Protein AF-A0A972NS14-F1 (afdb_monomer_lite)

Radius of gyration: 23.93 Å; chains: 1; bounding box: 50×35×68 Å

Organism: NCBI:txid2675747

Sequence (167 aa):
MLRTVYGKVTVKSPRLWSCACQGAARTPQHVVHPLSKDLSWRVTPELEYLQAKWAAHLPYRQAAAMLKEVLPLDKGISSSGIRNRILDIGKQLDADIERDIAKLPQAVTDVQVRESSHVAAVSVDSAWLRNCDSGRGPGRHVNIVAGRATFTDGPPKLYAYVHREVT

Foldseek 3Di:
DAQELQEDDDDDWDFDWDDPPPDPDDDPIDTDGPCCVVPVPSYDPVVLVQLLVLVVPDQLQVSVVVSVVVGVCVVVDDSVRSVVSNVVVVVVVVVVVVVVVVPDPPDPPPPPPDDDPFFPDKDKDKDKDDDPDPPPDPFFIKIKMKMWTDTNDDDIDIDIDIDGGRD

Secondary structure (DSSP, 8-state):
-EEETTEEE------EEPPTTS-SS-PPP-EE-HHHHHSTTSB-HHHHHHHHHHHHHS-HHHHHHHHHHHSS-TTT--HHHHHHHHHHHHHHHHHHHHHHHTTSPPP-TT------TTEEEEEEEEEEEE---TTS-S-EEEEEEEEEEEESSS--EEEEEEEEEE-

Structure (mmCIF, N/CA/C/O backbone):
data_AF-A0A972NS14-F1
#
_entry.id   AF-A0A972NS14-F1
#
loop_
_atom_site.group_PDB
_atom_site.id
_atom_site.type_symbol
_atom_site.label_atom_id
_atom_site.label_alt_id
_atom_site.label_comp_id
_atom_site.label_asym_id
_atom_site.label_entity_id
_atom_site.label_seq_id
_atom_site.pdbx_PDB_ins_code
_atom_site.Cartn_x
_atom_site.Cartn_y
_atom_site.Cartn_z
_atom_site.occupancy
_atom_site.B_iso_or_equiv
_atom_site.auth_seq_id
_atom_site.auth_comp_id
_atom_site.auth_asym_id
_atom_site.auth_atom_id
_atom_site.pdbx_PDB_model_num
ATOM 1 N N . MET A 1 1 ? -10.065 -1.508 22.255 1.00 84.31 1 MET A N 1
ATOM 2 C CA . MET A 1 1 ? -10.863 -2.081 21.153 1.00 84.31 1 MET A CA 1
ATOM 3 C C . MET A 1 1 ? -9.967 -2.239 19.940 1.00 84.31 1 MET A C 1
ATOM 5 O O . MET A 1 1 ? -9.369 -1.258 19.509 1.00 84.31 1 MET A O 1
ATOM 9 N N . LEU A 1 2 ? -9.842 -3.471 19.468 1.00 89.50 2 LEU A N 1
ATOM 10 C CA . LEU A 1 2 ? -9.074 -3.914 18.313 1.00 89.50 2 LEU A CA 1
ATOM 11 C C . LEU A 1 2 ? -10.049 -4.191 17.161 1.00 89.50 2 LEU A C 1
ATOM 13 O O . LEU A 1 2 ? -11.159 -4.658 17.403 1.00 89.50 2 LEU A O 1
ATOM 17 N N . ARG A 1 3 ? -9.667 -3.884 15.924 1.00 91.25 3 ARG A N 1
ATOM 18 C CA . ARG A 1 3 ? -10.440 -4.222 14.722 1.00 91.25 3 ARG A CA 1
ATOM 19 C C . ARG A 1 3 ? -9.765 -5.392 14.014 1.00 91.25 3 ARG A C 1
ATOM 21 O O . ARG A 1 3 ? -8.591 -5.296 13.667 1.00 91.25 3 ARG A O 1
ATOM 28 N N . THR A 1 4 ? -10.506 -6.465 13.806 1.00 92.38 4 THR A N 1
ATOM 29 C CA . THR A 1 4 ? -10.054 -7.688 13.141 1.00 92.38 4 THR A CA 1
ATOM 30 C C . THR A 1 4 ? -10.937 -7.951 11.922 1.00 92.38 4 THR A C 1
ATOM 32 O O . THR A 1 4 ? -11.938 -7.259 11.714 1.00 92.38 4 THR A O 1
ATOM 35 N N . VAL A 1 5 ? -10.609 -8.974 11.134 1.00 94.25 5 VAL A N 1
ATOM 36 C CA . VAL A 1 5 ? -11.480 -9.460 10.046 1.00 94.25 5 VAL A CA 1
ATOM 37 C C . VAL A 1 5 ? -12.833 -9.985 10.546 1.00 94.25 5 VAL A C 1
ATOM 39 O O . VAL A 1 5 ? -13.786 -10.038 9.782 1.00 94.25 5 VAL A O 1
ATOM 42 N N . TYR A 1 6 ? -12.942 -10.291 11.841 1.00 91.62 6 TYR A N 1
ATOM 43 C CA . TYR A 1 6 ? -14.167 -10.744 12.505 1.00 91.62 6 TYR A CA 1
ATOM 44 C C . TYR A 1 6 ? -14.912 -9.613 13.235 1.00 91.62 6 TYR A C 1
ATOM 46 O O . TYR A 1 6 ? -15.809 -9.870 14.033 1.00 91.62 6 TYR A O 1
ATOM 54 N N . GLY A 1 7 ? -14.532 -8.353 13.002 1.00 90.56 7 GLY A N 1
ATOM 55 C CA . GLY A 1 7 ? -15.168 -7.193 13.619 1.00 90.56 7 GLY A CA 1
ATOM 56 C C . GLY A 1 7 ? -14.375 -6.599 14.782 1.00 90.56 7 GLY A C 1
ATOM 57 O O . GLY A 1 7 ? -13.148 -6.669 14.858 1.00 90.56 7 GLY A O 1
ATOM 58 N N . LYS A 1 8 ? -15.074 -5.892 15.674 1.00 90.81 8 LYS A N 1
ATOM 59 C CA . LYS A 1 8 ? -14.452 -5.190 16.806 1.00 90.81 8 LYS A CA 1
ATOM 60 C C . LYS A 1 8 ? -14.339 -6.127 18.006 1.00 90.81 8 LYS A C 1
ATOM 62 O O . LYS A 1 8 ? -15.351 -6.558 18.543 1.00 90.81 8 LYS A O 1
ATOM 67 N N . VAL A 1 9 ? -13.117 -6.349 18.480 1.00 90.19 9 VAL A N 1
ATOM 68 C CA . VAL A 1 9 ? -12.820 -7.169 19.660 1.00 90.19 9 VAL A CA 1
ATOM 69 C C . VAL A 1 9 ? -12.301 -6.287 20.794 1.00 90.19 9 VAL A C 1
ATOM 71 O O . VAL A 1 9 ? -11.419 -5.439 20.616 1.00 90.19 9 VAL A O 1
ATOM 74 N N . THR A 1 10 ? -12.832 -6.472 21.998 1.00 90.38 10 THR A N 1
ATOM 75 C CA . THR A 1 10 ? -12.310 -5.805 23.195 1.00 90.38 10 THR A CA 1
ATOM 76 C C . THR A 1 10 ? -11.213 -6.659 23.808 1.00 90.38 10 THR A C 1
ATOM 78 O O . THR A 1 10 ? -11.482 -7.664 24.450 1.00 90.38 10 THR A O 1
ATOM 81 N N . VAL A 1 11 ? -9.966 -6.233 23.621 1.00 88.56 11 VAL A N 1
ATOM 82 C CA . VAL A 1 11 ? -8.795 -6.866 24.238 1.00 88.56 11 VAL A CA 1
ATOM 83 C C . VAL A 1 11 ? -8.372 -6.050 25.456 1.00 88.56 11 VAL A C 1
ATOM 85 O O . VAL A 1 11 ? -8.252 -4.821 25.369 1.00 88.56 11 VAL A O 1
ATOM 88 N N . LYS A 1 12 ? -8.147 -6.723 26.589 1.00 87.81 12 LYS A N 1
ATOM 89 C CA . LYS A 1 12 ? -7.554 -6.101 27.777 1.00 87.81 12 LYS A CA 1
ATOM 90 C C . LYS A 1 12 ? -6.068 -5.860 27.506 1.00 87.81 12 LYS A C 1
ATOM 92 O O . LYS A 1 12 ? -5.323 -6.806 27.294 1.00 87.81 12 LYS A O 1
ATOM 97 N N . SER A 1 13 ? -5.648 -4.596 27.511 1.00 84.62 13 SER A N 1
ATOM 98 C CA . SER A 1 13 ? -4.232 -4.215 27.444 1.00 84.62 13 SER A CA 1
ATOM 99 C C . SER A 1 13 ? -3.814 -3.638 28.787 1.00 84.62 13 SER A C 1
ATOM 101 O O . SER A 1 13 ? -4.450 -2.671 29.222 1.00 84.62 13 SER A O 1
ATOM 103 N N . PRO A 1 14 ? -2.745 -4.144 29.422 1.00 87.44 14 PRO A N 1
ATOM 104 C CA . PRO A 1 14 ? -2.180 -3.478 30.584 1.00 87.44 14 PRO A CA 1
ATOM 105 C C . PRO A 1 14 ? -1.661 -2.087 30.193 1.00 87.44 14 PRO A C 1
ATOM 107 O O . PRO A 1 14 ? -1.290 -1.840 29.039 1.00 87.44 14 PRO A O 1
ATOM 110 N N . ARG A 1 15 ? -1.665 -1.170 31.164 1.00 86.12 15 ARG A N 1
ATOM 111 C CA . ARG A 1 15 ? -0.932 0.098 31.091 1.00 86.12 15 ARG A CA 1
ATOM 112 C C . ARG A 1 15 ? 0.365 -0.109 31.853 1.00 86.12 15 ARG A C 1
ATOM 114 O O . ARG A 1 15 ? 0.321 -0.308 33.063 1.00 86.12 15 ARG A O 1
ATOM 121 N N . LEU A 1 16 ? 1.484 -0.131 31.143 1.00 86.25 16 LEU A N 1
ATOM 122 C CA . LEU A 1 16 ? 2.796 -0.320 31.749 1.00 86.25 16 LEU A CA 1
ATOM 123 C C . LEU A 1 16 ? 3.461 1.043 31.903 1.00 86.25 16 LEU A C 1
ATOM 125 O O . LEU A 1 16 ? 3.363 1.880 31.010 1.00 86.25 16 LEU A O 1
ATOM 129 N N . TRP A 1 17 ? 4.128 1.272 33.025 1.00 84.38 17 TRP A N 1
ATOM 130 C CA . TRP A 1 17 ? 4.916 2.481 33.239 1.00 84.38 17 TRP A CA 1
ATOM 131 C C . TRP A 1 17 ? 6.372 2.191 32.903 1.00 84.38 17 TRP A C 1
ATOM 133 O O . TRP A 1 17 ? 6.910 1.164 33.320 1.00 84.38 17 TRP A O 1
ATOM 143 N N . SER A 1 18 ? 7.014 3.083 32.150 1.00 80.62 18 SER A N 1
ATOM 144 C CA . SER A 1 18 ? 8.455 2.994 31.926 1.00 80.62 18 SER A CA 1
ATOM 145 C C . SER A 1 18 ? 9.195 3.135 33.261 1.00 80.62 18 SER A C 1
ATOM 147 O O . SER A 1 18 ? 8.947 4.089 34.004 1.00 80.62 18 SER A O 1
ATOM 149 N N . CYS A 1 19 ? 10.113 2.214 33.564 1.00 74.94 19 CYS A N 1
ATOM 150 C CA . CYS A 1 19 ? 10.940 2.305 34.766 1.00 74.94 19 CYS A CA 1
ATOM 151 C C . CYS A 1 19 ? 11.829 3.554 34.715 1.00 74.94 19 CYS A C 1
ATOM 153 O O . CYS A 1 19 ? 12.455 3.821 33.690 1.00 74.94 19 CYS A O 1
ATOM 155 N N . ALA A 1 20 ? 11.988 4.249 35.845 1.00 69.69 20 ALA A N 1
ATOM 156 C CA . ALA A 1 20 ? 12.967 5.337 35.985 1.00 69.69 20 ALA A CA 1
ATOM 157 C C . ALA A 1 20 ? 14.426 4.873 35.765 1.00 69.69 20 ALA A C 1
ATOM 159 O O . ALA A 1 20 ? 15.315 5.688 35.556 1.00 69.69 20 ALA A O 1
ATOM 160 N N . CYS A 1 21 ? 14.661 3.560 35.786 1.00 72.75 21 CYS A N 1
ATOM 161 C CA . CYS A 1 21 ? 15.948 2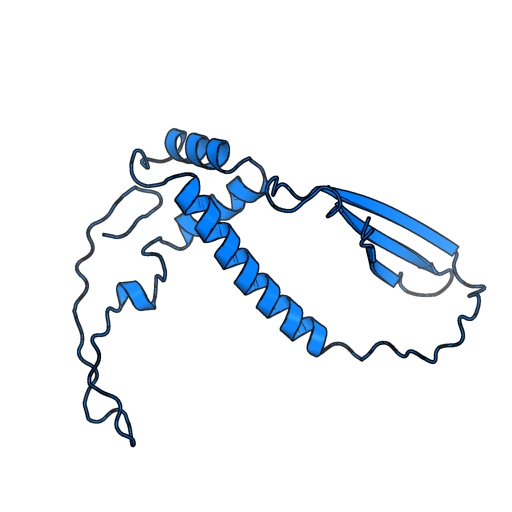.917 35.565 1.00 72.75 21 CYS A CA 1
ATOM 162 C C . CYS A 1 21 ? 16.334 2.731 34.082 1.00 72.75 21 CYS A C 1
ATOM 164 O O . CYS A 1 21 ? 17.468 2.355 33.807 1.00 72.75 21 CYS A O 1
ATOM 166 N N . GLN A 1 22 ? 15.427 2.972 33.122 1.00 63.44 22 GLN A N 1
ATOM 167 C CA . GLN A 1 22 ? 15.654 2.678 31.693 1.00 63.44 22 GLN A CA 1
ATOM 168 C C . GLN A 1 22 ? 16.330 3.802 30.880 1.00 63.44 22 GLN A C 1
ATOM 170 O O . GLN A 1 22 ? 16.460 3.665 29.666 1.00 63.44 22 GLN A O 1
ATOM 175 N N . GLY A 1 23 ? 16.801 4.892 31.496 1.00 57.09 23 GLY A N 1
ATOM 176 C CA . GLY A 1 23 ? 17.477 5.959 30.752 1.00 57.09 23 GLY A CA 1
ATOM 177 C C . GLY A 1 23 ? 18.512 6.722 31.569 1.00 57.09 23 GLY A C 1
ATOM 178 O O . GLY A 1 23 ? 18.177 7.348 32.568 1.00 57.09 23 GLY A O 1
ATOM 179 N N . ALA A 1 24 ? 19.756 6.754 31.083 1.00 57.16 24 ALA A N 1
ATOM 180 C CA . ALA A 1 24 ? 20.853 7.557 31.633 1.00 57.16 24 ALA A CA 1
ATOM 181 C C . ALA A 1 24 ? 20.665 9.087 31.479 1.00 57.16 24 ALA A C 1
ATOM 183 O O . ALA A 1 24 ? 21.560 9.858 31.810 1.00 57.16 24 ALA A O 1
ATOM 184 N N . ALA A 1 25 ? 19.513 9.561 31.000 1.00 54.84 25 ALA A N 1
ATOM 185 C CA . ALA A 1 25 ? 19.198 10.981 30.923 1.00 54.84 25 ALA A CA 1
ATOM 186 C C . ALA A 1 25 ? 17.680 11.207 30.959 1.00 54.84 25 ALA A C 1
ATOM 188 O O . ALA A 1 25 ? 16.965 10.738 30.078 1.00 54.84 25 ALA A O 1
ATOM 189 N N . ARG A 1 26 ? 17.216 11.926 31.994 1.00 56.03 26 ARG A N 1
ATOM 190 C CA . ARG A 1 26 ? 16.041 12.828 32.063 1.00 56.03 26 ARG A CA 1
ATOM 191 C C . ARG A 1 26 ? 14.905 12.629 31.034 1.00 56.03 26 ARG A C 1
ATOM 193 O O . ARG A 1 26 ? 14.433 13.601 30.448 1.00 56.03 26 ARG A O 1
ATOM 200 N N . THR A 1 27 ? 14.405 11.413 30.844 1.00 60.06 27 THR A N 1
ATOM 201 C CA . THR A 1 27 ? 13.143 11.193 30.126 1.00 60.06 27 THR A CA 1
ATOM 202 C C . THR A 1 27 ? 12.022 11.055 31.155 1.00 60.06 27 THR A C 1
ATOM 204 O O . THR A 1 27 ? 12.157 10.270 32.097 1.00 60.06 27 THR A O 1
ATOM 207 N N . PRO A 1 28 ? 10.937 11.847 31.058 1.00 67.81 28 PRO A N 1
ATOM 208 C CA . PRO A 1 28 ? 9.807 11.699 31.965 1.00 67.81 28 PRO A CA 1
ATOM 209 C C . PRO A 1 28 ? 9.208 10.292 31.834 1.00 67.81 28 PRO A C 1
ATOM 211 O O . PRO A 1 28 ? 9.181 9.716 30.743 1.00 67.81 28 PRO A O 1
ATOM 214 N N . GLN A 1 29 ? 8.729 9.741 32.954 1.00 71.19 29 GLN A N 1
ATOM 215 C CA . GLN A 1 29 ? 8.009 8.467 32.954 1.00 71.19 29 GLN A CA 1
ATOM 216 C C . GLN A 1 29 ? 6.853 8.542 31.951 1.00 71.19 29 GLN A C 1
ATOM 218 O O . GLN A 1 29 ? 6.045 9.470 32.001 1.00 71.19 29 GLN A O 1
ATOM 223 N N . HIS A 1 30 ? 6.766 7.568 31.048 1.00 78.94 30 HIS A N 1
ATOM 224 C CA . HIS A 1 30 ? 5.702 7.495 30.055 1.00 78.94 30 HIS A CA 1
ATOM 225 C C . HIS A 1 30 ? 4.924 6.187 30.185 1.00 78.94 30 HIS A C 1
ATOM 227 O O . HIS A 1 30 ? 5.442 5.148 30.607 1.00 78.94 30 HIS A O 1
ATOM 233 N N . VAL A 1 31 ? 3.645 6.253 29.822 1.00 84.62 31 VAL A N 1
ATOM 234 C CA . VAL A 1 31 ? 2.760 5.090 29.808 1.00 84.62 31 VAL A CA 1
ATOM 235 C C . VAL A 1 31 ? 2.921 4.366 28.478 1.00 84.62 31 VAL A C 1
ATOM 237 O O . VAL A 1 31 ? 2.658 4.922 27.412 1.00 84.62 31 VAL A O 1
ATOM 240 N N . VAL A 1 32 ? 3.310 3.099 28.546 1.00 83.31 32 VAL A N 1
ATOM 241 C CA . VAL A 1 32 ? 3.361 2.182 27.413 1.00 83.31 32 VAL A CA 1
ATOM 242 C C . VAL A 1 32 ? 2.055 1.395 27.353 1.00 83.31 32 VAL A C 1
ATOM 244 O O . VAL A 1 32 ? 1.622 0.760 28.318 1.00 83.31 32 VAL A O 1
ATOM 247 N N . HIS A 1 33 ? 1.437 1.412 26.176 1.00 83.88 33 HIS A N 1
ATOM 248 C CA . HIS A 1 33 ? 0.306 0.560 25.831 1.00 83.88 33 HIS A CA 1
ATOM 249 C C . HIS A 1 33 ? 0.778 -0.482 24.809 1.00 83.88 33 HIS A C 1
ATOM 251 O O . HIS A 1 33 ? 0.833 -0.139 23.627 1.00 83.88 33 HIS A O 1
ATOM 257 N N . PRO A 1 34 ? 1.102 -1.726 25.219 1.00 83.25 34 PRO A N 1
ATOM 258 C CA . PRO A 1 34 ? 1.683 -2.736 24.327 1.00 83.25 34 PRO A CA 1
ATOM 259 C C . PRO A 1 34 ? 0.889 -2.922 23.031 1.00 83.25 34 PRO A C 1
ATOM 261 O O . PRO A 1 34 ? 1.441 -2.793 21.946 1.00 83.25 34 PRO A O 1
ATOM 264 N N . LEU A 1 35 ? -0.442 -3.043 23.128 1.00 83.75 35 LEU A N 1
ATOM 265 C CA . LEU A 1 35 ? -1.295 -3.172 21.941 1.00 83.75 35 LEU A CA 1
ATOM 266 C C . LEU A 1 35 ? -1.212 -1.981 20.982 1.00 83.75 35 LEU A C 1
ATOM 268 O O . LEU A 1 35 ? -1.362 -2.168 19.784 1.00 83.75 35 LEU A O 1
ATOM 272 N N . SER A 1 36 ? -1.031 -0.757 21.480 1.00 80.19 36 SER A N 1
ATOM 273 C CA . SER A 1 36 ? -0.908 0.423 20.611 1.00 80.19 36 SER A CA 1
ATOM 274 C C . SER A 1 36 ? 0.486 0.533 19.992 1.00 80.19 36 SER A C 1
ATOM 276 O O . SER A 1 36 ? 0.626 1.150 18.942 1.00 80.19 36 SER A O 1
ATOM 278 N N . LYS A 1 37 ? 1.503 -0.029 20.658 1.00 80.56 37 LYS A N 1
ATOM 279 C CA . LYS A 1 37 ? 2.880 -0.078 20.166 1.00 80.56 37 LYS A CA 1
ATOM 280 C C . LYS A 1 37 ? 3.007 -1.086 19.025 1.00 80.56 37 LYS A C 1
ATOM 282 O O . LYS A 1 37 ? 3.553 -0.741 17.986 1.00 80.56 37 LYS A O 1
ATOM 287 N N . ASP A 1 38 ? 2.456 -2.282 19.212 1.00 82.12 38 ASP A N 1
ATOM 288 C CA . ASP A 1 38 ? 2.574 -3.369 18.234 1.00 82.12 38 ASP A CA 1
ATOM 289 C C . ASP A 1 38 ? 1.543 -3.235 17.103 1.00 82.12 38 ASP A C 1
ATOM 291 O O . ASP A 1 38 ? 1.786 -3.661 15.978 1.00 82.12 38 ASP A O 1
ATOM 295 N N . LEU A 1 39 ? 0.392 -2.606 17.377 1.00 83.88 39 LEU A N 1
ATOM 296 C CA . LEU A 1 39 ? -0.668 -2.353 16.400 1.00 83.88 39 LEU A CA 1
ATOM 297 C C . LEU A 1 39 ? -0.958 -0.853 16.342 1.00 83.88 39 LEU A C 1
ATOM 299 O O . LEU A 1 39 ? -1.908 -0.356 16.959 1.00 83.88 39 LEU A O 1
ATOM 303 N N . SER A 1 40 ? -0.154 -0.150 15.545 1.00 73.12 40 SER A N 1
ATOM 304 C CA . SER A 1 40 ? -0.170 1.309 15.334 1.00 73.12 40 SER A CA 1
ATOM 305 C C . SER A 1 40 ? -1.576 1.901 15.145 1.00 73.12 40 SER A C 1
ATOM 307 O O . SER A 1 40 ? -1.877 2.982 15.650 1.00 73.12 40 SER A O 1
ATOM 309 N N . TRP A 1 41 ? -2.494 1.156 14.521 1.00 80.06 41 TRP A N 1
ATOM 310 C CA . TRP A 1 41 ? -3.875 1.592 14.288 1.00 80.06 41 TRP A CA 1
ATOM 311 C C . TRP A 1 41 ? -4.957 0.783 15.007 1.00 80.06 41 TRP A C 1
ATOM 313 O O . TRP A 1 41 ? -6.148 0.928 14.696 1.00 80.06 41 TRP A O 1
ATOM 323 N N . ARG A 1 42 ? -4.573 -0.092 15.944 1.00 88.06 42 ARG A N 1
ATOM 324 C CA . ARG A 1 42 ? -5.480 -1.067 16.576 1.00 88.06 42 ARG A CA 1
ATOM 325 C C . ARG A 1 42 ? -6.290 -1.842 15.529 1.00 88.06 42 ARG A C 1
ATOM 327 O O . ARG A 1 42 ? -7.505 -2.015 15.668 1.00 88.06 42 ARG A O 1
ATOM 334 N N . VAL A 1 43 ? -5.611 -2.255 14.468 1.00 89.50 43 VAL A N 1
ATOM 335 C CA . VAL A 1 43 ? -6.112 -3.098 13.382 1.00 89.50 43 VAL A CA 1
ATOM 336 C C . VAL A 1 43 ? -5.140 -4.257 13.249 1.00 89.50 43 VAL A C 1
ATOM 338 O O . VAL A 1 43 ? -3.940 -4.040 13.390 1.00 89.50 43 VAL A O 1
ATOM 341 N N . THR A 1 44 ? -5.649 -5.466 13.041 1.00 91.88 44 THR A N 1
ATOM 342 C CA . THR A 1 44 ? -4.780 -6.630 12.857 1.00 91.88 44 THR A CA 1
ATOM 343 C C . THR A 1 44 ? -4.158 -6.644 11.457 1.00 91.88 44 THR A C 1
ATOM 345 O O . THR A 1 44 ? -4.771 -6.111 10.522 1.00 91.88 44 THR A O 1
ATOM 348 N N . PRO A 1 45 ? -2.973 -7.256 11.285 1.00 91.56 45 PRO A N 1
ATOM 349 C CA . PRO A 1 45 ? -2.296 -7.330 9.990 1.00 91.56 45 PRO A CA 1
ATOM 350 C C . PRO A 1 45 ? -3.157 -7.946 8.879 1.00 91.56 45 PRO A C 1
ATOM 352 O O . PRO A 1 45 ? -3.083 -7.516 7.734 1.00 91.56 45 PRO A O 1
ATOM 355 N N . GLU A 1 46 ? -4.032 -8.902 9.203 1.00 94.44 46 GLU A N 1
ATOM 356 C CA . GLU A 1 46 ? -4.915 -9.551 8.228 1.00 94.44 46 GLU A CA 1
ATOM 357 C C . GLU A 1 46 ? -5.961 -8.574 7.683 1.00 94.44 46 GLU A C 1
ATOM 359 O O . GLU A 1 46 ? -6.197 -8.518 6.476 1.00 94.44 46 GLU A O 1
ATOM 364 N N . LEU A 1 47 ? -6.574 -7.763 8.557 1.00 93.12 47 LEU A N 1
ATOM 365 C CA . LEU A 1 47 ? -7.534 -6.748 8.121 1.00 93.12 47 LEU A CA 1
ATOM 366 C C . LEU A 1 47 ? -6.832 -5.618 7.358 1.00 93.12 47 LEU A C 1
ATOM 368 O O . LEU A 1 47 ? -7.386 -5.106 6.387 1.00 93.12 47 LEU A O 1
ATOM 372 N N . GLU A 1 48 ? -5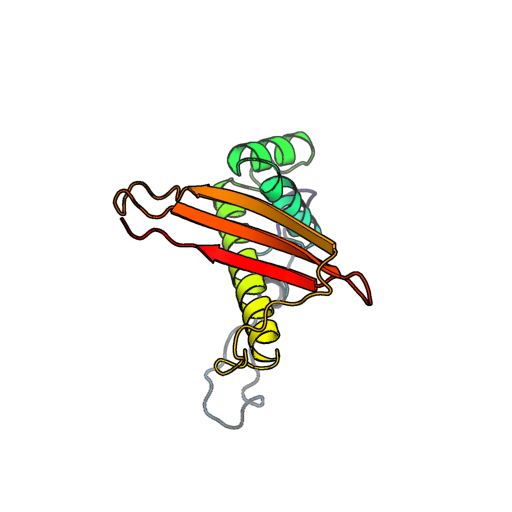.627 -5.236 7.779 1.00 92.81 48 GLU A N 1
ATOM 373 C CA . GLU A 1 48 ? -4.799 -4.261 7.068 1.00 92.81 48 GLU A CA 1
ATOM 374 C C . GLU A 1 48 ? -4.448 -4.731 5.654 1.00 92.81 48 GLU A C 1
ATOM 376 O O . GLU A 1 48 ? -4.683 -3.995 4.694 1.00 92.81 48 GLU A O 1
ATOM 381 N N . TYR A 1 49 ? -3.982 -5.973 5.513 1.00 94.06 49 TYR A N 1
ATOM 382 C CA . TYR A 1 49 ? -3.680 -6.581 4.222 1.00 94.06 49 TYR A CA 1
ATOM 383 C C . TYR A 1 49 ? -4.902 -6.585 3.300 1.00 94.06 49 TYR A C 1
ATOM 385 O O . TYR A 1 49 ? -4.806 -6.175 2.145 1.00 94.06 49 TYR A O 1
ATOM 393 N N . LEU A 1 50 ? -6.074 -6.992 3.802 1.00 95.06 50 LEU A N 1
ATOM 394 C CA . LEU A 1 50 ? -7.301 -6.981 3.004 1.00 95.06 50 LEU A CA 1
ATOM 395 C C . LEU A 1 50 ? -7.703 -5.559 2.597 1.00 95.06 50 LEU A C 1
ATOM 397 O O . LEU A 1 50 ? -8.068 -5.334 1.446 1.00 95.06 50 LEU A O 1
ATOM 401 N N . GLN A 1 51 ? -7.593 -4.582 3.498 1.00 93.94 51 GLN A N 1
ATOM 402 C CA . GLN A 1 51 ? -7.856 -3.183 3.156 1.00 93.94 51 GLN A CA 1
ATOM 403 C C . GLN A 1 51 ? -6.916 -2.683 2.057 1.00 93.94 51 GLN A C 1
ATOM 405 O O . GLN A 1 51 ? -7.395 -2.068 1.108 1.00 93.94 51 GLN A O 1
ATOM 410 N N . ALA A 1 52 ? -5.617 -2.981 2.149 1.00 94.31 52 ALA A N 1
ATOM 411 C CA . ALA A 1 52 ? -4.628 -2.612 1.139 1.00 94.31 52 ALA A CA 1
ATOM 412 C C . ALA A 1 52 ? -4.886 -3.294 -0.205 1.00 94.31 52 ALA A C 1
ATOM 414 O O . ALA A 1 52 ? -4.968 -2.621 -1.231 1.00 94.31 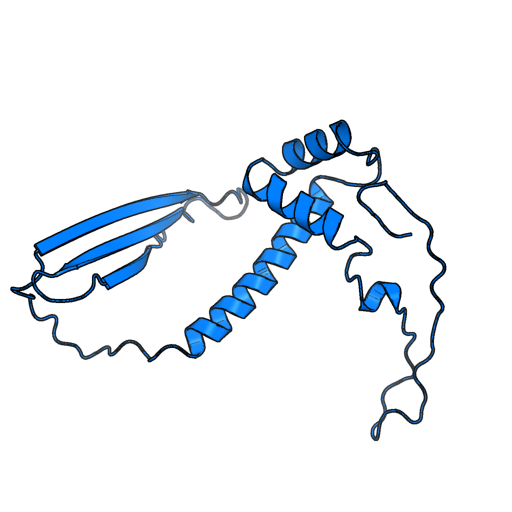52 ALA A O 1
ATOM 415 N N . LYS A 1 53 ? -5.111 -4.610 -0.194 1.00 95.06 53 LYS A N 1
ATOM 416 C CA . LYS A 1 53 ? -5.375 -5.395 -1.400 1.00 95.06 53 LYS A CA 1
ATOM 417 C C . LYS A 1 53 ? -6.597 -4.885 -2.158 1.00 95.06 53 LYS A C 1
ATOM 419 O O . LYS A 1 53 ? -6.533 -4.676 -3.361 1.00 95.06 53 LYS A O 1
ATOM 424 N N . TRP A 1 54 ? -7.711 -4.656 -1.467 1.00 95.19 54 TRP A N 1
ATOM 425 C CA . TRP A 1 54 ? -8.940 -4.203 -2.122 1.00 95.19 54 TRP A CA 1
ATOM 426 C C . TRP A 1 54 ? -8.855 -2.738 -2.556 1.00 95.19 54 TRP A C 1
ATOM 428 O O . TRP A 1 54 ? -9.350 -2.388 -3.625 1.00 95.19 54 TRP A O 1
ATOM 438 N N . ALA A 1 55 ? -8.196 -1.885 -1.769 1.00 94.38 55 ALA A N 1
ATOM 439 C CA . ALA A 1 55 ? -7.982 -0.485 -2.120 1.00 94.38 55 ALA A CA 1
ATOM 440 C C . ALA A 1 55 ? -7.038 -0.289 -3.319 1.00 94.38 55 ALA A C 1
ATOM 442 O O . ALA A 1 55 ? -7.134 0.734 -3.990 1.00 94.38 55 ALA A O 1
ATOM 443 N N . ALA A 1 56 ? -6.163 -1.257 -3.609 1.00 93.06 56 ALA A N 1
ATOM 444 C CA . ALA A 1 56 ? -5.331 -1.249 -4.812 1.00 93.06 56 ALA A CA 1
ATOM 445 C C . ALA A 1 56 ? -6.139 -1.494 -6.101 1.00 93.06 56 ALA A C 1
ATOM 447 O O . ALA A 1 56 ? -5.712 -1.088 -7.178 1.00 93.06 56 ALA A O 1
ATOM 448 N N . HIS A 1 57 ? -7.306 -2.139 -5.999 1.00 94.00 57 HIS A N 1
ATOM 449 C CA . HIS A 1 57 ? -8.137 -2.501 -7.153 1.00 94.00 57 HIS A CA 1
ATOM 450 C C . HIS A 1 57 ? -9.414 -1.667 -7.286 1.00 94.00 57 HIS A C 1
ATOM 452 O O . HIS A 1 57 ? -9.972 -1.578 -8.377 1.00 94.00 57 HIS A O 1
ATOM 458 N N . LEU A 1 58 ? -9.907 -1.079 -6.194 1.00 95.12 58 LEU A N 1
ATOM 459 C CA . LEU A 1 58 ? -11.209 -0.417 -6.147 1.00 95.12 58 LEU A CA 1
ATOM 460 C C . LEU A 1 58 ? -11.123 0.956 -5.474 1.00 95.12 58 LEU A C 1
ATOM 462 O O . LEU A 1 58 ? -10.339 1.144 -4.540 1.00 95.12 58 LEU A O 1
ATOM 466 N N . PRO A 1 59 ? -12.011 1.902 -5.836 1.00 94.12 59 PRO A N 1
ATOM 467 C CA . PRO A 1 59 ? -12.183 3.131 -5.072 1.00 94.12 59 PRO A CA 1
ATOM 468 C C . PRO A 1 59 ? -12.431 2.829 -3.587 1.00 94.12 59 PRO A C 1
ATOM 470 O O . PRO A 1 59 ? -13.209 1.936 -3.254 1.00 94.12 59 PRO A O 1
ATOM 473 N N . TYR A 1 60 ? -11.853 3.616 -2.672 1.00 94.12 60 TYR A N 1
ATOM 474 C CA . TYR A 1 60 ? -11.893 3.330 -1.225 1.00 94.12 60 TYR A CA 1
ATOM 475 C C . TYR A 1 60 ? -13.300 3.108 -0.651 1.00 94.12 60 TYR A C 1
ATOM 477 O O . TYR A 1 60 ? -13.476 2.337 0.292 1.00 94.12 60 TYR A O 1
ATOM 485 N N . ARG A 1 61 ? -14.319 3.787 -1.196 1.00 94.75 61 ARG A N 1
ATOM 486 C CA . ARG A 1 61 ? -15.719 3.578 -0.794 1.00 94.75 61 ARG A CA 1
ATOM 487 C C . ARG A 1 61 ? -16.224 2.195 -1.212 1.00 94.75 61 ARG A C 1
ATOM 489 O O . ARG A 1 61 ? -16.882 1.544 -0.410 1.00 94.75 61 ARG A O 1
ATOM 496 N N . GLN A 1 62 ? -15.897 1.755 -2.423 1.00 95.62 62 GLN A N 1
ATOM 497 C CA . GLN A 1 62 ? -16.292 0.450 -2.947 1.00 95.62 62 GLN A CA 1
ATOM 498 C C . GLN A 1 62 ? -15.512 -0.680 -2.271 1.00 95.62 62 GLN A C 1
ATOM 500 O O . GLN A 1 62 ? -16.120 -1.660 -1.859 1.00 95.62 62 GLN A O 1
ATOM 505 N N . ALA A 1 63 ? -14.208 -0.498 -2.034 1.00 95.38 63 ALA A N 1
ATOM 506 C CA . ALA A 1 63 ? -13.418 -1.417 -1.214 1.00 95.38 63 ALA A CA 1
ATOM 507 C C . ALA A 1 63 ? -14.027 -1.586 0.192 1.00 95.38 63 ALA A C 1
ATOM 509 O O . ALA A 1 63 ? -14.189 -2.703 0.673 1.00 95.38 63 ALA A O 1
ATOM 510 N N . ALA A 1 64 ? -14.432 -0.484 0.839 1.00 94.06 64 ALA A N 1
ATOM 511 C CA . ALA A 1 64 ? -15.095 -0.540 2.141 1.00 94.06 64 ALA A CA 1
ATOM 512 C C . ALA A 1 64 ? -16.460 -1.245 2.094 1.00 94.06 64 ALA A C 1
ATOM 514 O O . ALA A 1 64 ? -16.797 -1.941 3.046 1.00 94.06 64 ALA A O 1
ATOM 515 N N . ALA A 1 65 ? -17.250 -1.031 1.037 1.00 94.00 65 ALA A N 1
ATOM 516 C CA . ALA A 1 65 ? -18.553 -1.671 0.867 1.00 94.00 65 ALA A CA 1
ATOM 517 C C . ALA A 1 65 ? -18.397 -3.186 0.697 1.00 94.00 65 ALA A C 1
ATOM 519 O O . ALA A 1 65 ? -18.955 -3.943 1.483 1.00 94.00 65 ALA A O 1
ATOM 520 N N . MET A 1 66 ? -17.531 -3.615 -0.221 1.00 94.19 66 MET A N 1
ATOM 521 C CA . MET A 1 66 ? -17.266 -5.033 -0.461 1.00 94.19 66 MET A CA 1
ATOM 522 C C . MET A 1 66 ? -16.732 -5.753 0.778 1.00 94.19 66 MET A C 1
ATOM 524 O O . MET A 1 66 ? -17.193 -6.838 1.116 1.00 94.19 66 MET A O 1
ATOM 528 N N . LEU A 1 67 ? -15.805 -5.131 1.517 1.00 94.25 67 LEU A N 1
ATOM 529 C CA . LEU A 1 67 ? -15.302 -5.711 2.764 1.00 94.25 67 LEU A CA 1
ATOM 530 C C . LEU A 1 67 ? -16.400 -5.875 3.826 1.00 94.25 67 LEU A C 1
ATOM 532 O O . LEU A 1 67 ? -16.290 -6.770 4.653 1.00 94.25 67 LEU A O 1
ATOM 536 N N . LYS A 1 68 ? -17.445 -5.040 3.824 1.00 93.88 68 LYS A N 1
ATOM 537 C CA . LYS A 1 68 ? -18.595 -5.188 4.735 1.00 93.88 68 LYS A CA 1
ATOM 538 C C . LYS A 1 68 ? -19.598 -6.238 4.274 1.00 93.88 68 LYS A C 1
ATOM 540 O O . LYS A 1 68 ? -20.305 -6.775 5.112 1.00 93.88 68 LYS A O 1
ATOM 545 N N . GLU A 1 69 ? -19.668 -6.513 2.977 1.00 93.94 69 GLU A N 1
ATOM 546 C CA . GLU A 1 69 ? -20.520 -7.580 2.448 1.00 93.94 69 GLU A CA 1
ATOM 547 C C . GLU A 1 69 ? -19.959 -8.965 2.784 1.00 93.94 69 GLU A C 1
ATOM 549 O O . GLU A 1 69 ? -20.717 -9.875 3.105 1.00 93.94 69 GLU A O 1
ATOM 554 N N . VAL A 1 70 ? -18.631 -9.123 2.746 1.00 93.56 70 VAL A N 1
ATOM 555 C CA . VAL A 1 70 ? -17.975 -10.432 2.922 1.00 93.56 70 VAL A CA 1
ATOM 556 C C . VAL A 1 70 ? -17.478 -10.704 4.345 1.00 93.56 70 VAL A C 1
ATOM 558 O O . VAL A 1 70 ? -17.204 -11.854 4.681 1.00 93.56 70 VAL A O 1
ATOM 561 N N . LEU A 1 71 ? -17.347 -9.677 5.192 1.00 93.25 71 LEU A N 1
ATOM 562 C CA . LEU A 1 71 ? -16.864 -9.800 6.572 1.00 93.25 71 LEU A CA 1
ATOM 563 C C . LEU A 1 71 ? -17.796 -9.069 7.550 1.00 93.25 71 LEU A C 1
ATOM 565 O O . LEU A 1 71 ? -18.365 -8.037 7.191 1.00 93.25 71 LEU A O 1
ATOM 569 N N . PRO A 1 72 ? -17.886 -9.508 8.822 1.00 91.50 72 PRO A N 1
ATOM 570 C CA . PRO A 1 72 ? -18.723 -8.879 9.851 1.00 91.50 72 PRO A CA 1
ATOM 571 C C . PRO A 1 72 ? -18.130 -7.540 10.348 1.00 91.50 72 PRO A C 1
ATOM 573 O O . PRO A 1 72 ? -17.697 -7.389 11.494 1.00 91.50 72 PRO A O 1
ATOM 576 N N . LEU A 1 73 ? -18.072 -6.540 9.462 1.00 87.12 73 LEU A N 1
ATOM 577 C CA . LEU A 1 73 ? -17.371 -5.263 9.653 1.00 87.12 73 LEU A CA 1
ATOM 578 C C . LEU A 1 73 ? -18.301 -4.041 9.690 1.00 87.12 73 LEU A C 1
ATOM 580 O O . LEU A 1 73 ? -17.796 -2.917 9.600 1.00 87.12 73 LEU A O 1
ATOM 584 N N . ASP A 1 74 ? -19.616 -4.222 9.859 1.00 76.06 74 ASP A N 1
ATOM 585 C CA . ASP A 1 74 ? -20.687 -3.207 9.747 1.00 76.06 74 ASP A CA 1
ATOM 586 C C . ASP A 1 74 ? -20.256 -1.769 10.097 1.00 76.06 74 ASP A C 1
ATOM 588 O O . ASP A 1 74 ? -20.188 -0.869 9.248 1.00 76.06 74 ASP A O 1
ATOM 592 N N . LYS A 1 75 ? -19.885 -1.556 11.367 1.00 73.00 75 LYS A N 1
ATOM 593 C CA . LYS A 1 75 ? -19.360 -0.283 11.907 1.00 73.00 75 LYS A CA 1
ATOM 594 C C . LYS A 1 75 ? -17.865 -0.364 12.257 1.00 73.00 75 LYS A C 1
ATOM 596 O O . LYS A 1 75 ? -17.338 0.484 12.985 1.00 73.00 75 LYS A O 1
ATOM 601 N N . GLY A 1 76 ? -17.198 -1.423 11.805 1.00 78.88 76 GLY A N 1
ATOM 602 C CA . GLY A 1 76 ? -15.783 -1.746 11.991 1.00 78.88 76 GLY A CA 1
ATOM 603 C C . GLY A 1 76 ? -14.851 -0.837 11.201 1.00 78.88 76 GLY A C 1
ATOM 604 O O . GLY A 1 76 ? -13.834 -0.391 11.739 1.00 78.88 76 GLY A O 1
ATOM 605 N N . ILE A 1 77 ? -15.238 -0.525 9.960 1.00 87.50 77 ILE A N 1
ATOM 606 C CA . ILE A 1 77 ? -14.397 0.156 8.968 1.00 87.50 77 ILE A CA 1
ATOM 607 C C . ILE A 1 77 ? -15.130 1.326 8.286 1.00 87.50 77 ILE A C 1
ATOM 609 O O . ILE A 1 77 ? -16.358 1.327 8.146 1.00 87.50 77 ILE A O 1
ATOM 613 N N . SER A 1 78 ? -14.365 2.326 7.844 1.00 90.50 78 SER A N 1
ATOM 614 C CA . SER A 1 78 ? -14.843 3.471 7.059 1.00 90.50 78 SER A CA 1
ATOM 615 C C . SER A 1 78 ? -13.931 3.711 5.857 1.00 90.50 78 SER A C 1
ATOM 617 O O . SER A 1 78 ? -12.739 3.412 5.915 1.00 90.50 78 SER A O 1
ATOM 619 N N . SER A 1 79 ? -14.465 4.297 4.783 1.00 91.75 79 SER A N 1
ATOM 620 C CA . SER A 1 79 ? -13.673 4.642 3.593 1.00 91.75 79 SER A CA 1
ATOM 621 C C . SER A 1 79 ? -12.560 5.648 3.901 1.00 91.75 79 SER A C 1
ATOM 623 O O . SER A 1 79 ? -11.469 5.541 3.352 1.00 91.75 79 SER A O 1
ATOM 625 N N . SER A 1 80 ? -12.805 6.598 4.811 1.00 91.75 80 SER A N 1
ATOM 626 C CA . SER A 1 80 ? -11.790 7.539 5.301 1.00 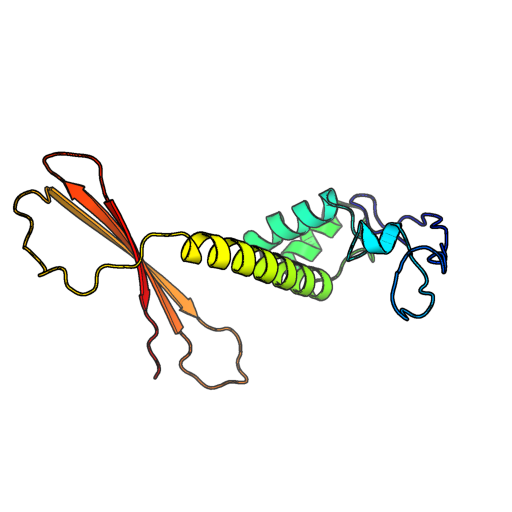91.75 80 SER A CA 1
ATOM 627 C C . SER A 1 80 ? -10.688 6.842 6.097 1.00 91.75 80 SER A C 1
ATOM 629 O O . SER A 1 80 ? -9.517 7.157 5.922 1.00 91.75 80 SER A O 1
ATOM 631 N N . GLY A 1 81 ? -11.049 5.865 6.934 1.00 90.31 81 GLY A N 1
ATOM 632 C CA . GLY A 1 81 ? -10.092 5.079 7.707 1.00 90.31 81 GLY A CA 1
ATOM 633 C C . GLY A 1 81 ? -9.208 4.210 6.817 1.00 90.31 81 GLY A C 1
ATOM 634 O O . GLY A 1 81 ? -8.004 4.151 7.045 1.00 90.31 81 GLY A O 1
ATOM 635 N N . ILE A 1 82 ? -9.791 3.596 5.780 1.00 91.94 82 ILE A N 1
ATOM 636 C CA . ILE A 1 82 ? -9.031 2.876 4.750 1.00 91.94 82 ILE A CA 1
ATOM 637 C C . ILE A 1 82 ? -8.097 3.849 4.030 1.00 91.94 82 ILE A C 1
ATOM 639 O O . ILE A 1 82 ? -6.898 3.610 4.019 1.00 91.94 82 ILE A O 1
ATOM 643 N N . ARG A 1 83 ? -8.602 4.981 3.516 1.00 92.50 83 ARG A N 1
ATOM 644 C CA . ARG A 1 83 ? -7.776 5.989 2.826 1.00 92.50 83 ARG A CA 1
ATOM 645 C C . ARG A 1 83 ? -6.570 6.420 3.659 1.00 92.50 83 ARG A C 1
ATOM 647 O O . ARG A 1 83 ? -5.459 6.388 3.149 1.00 92.50 83 ARG A O 1
ATOM 654 N N . ASN A 1 84 ? -6.782 6.819 4.913 1.00 91.50 84 ASN A N 1
ATOM 655 C CA . ASN A 1 84 ? -5.693 7.266 5.783 1.00 91.50 84 ASN A CA 1
ATOM 656 C C . ASN A 1 84 ? -4.649 6.161 5.968 1.00 91.50 84 ASN A C 1
ATOM 658 O O . ASN A 1 84 ? -3.464 6.415 5.803 1.00 91.50 84 ASN A O 1
ATOM 662 N N . ARG A 1 85 ? -5.098 4.921 6.200 1.00 90.06 85 ARG A N 1
ATOM 663 C CA . ARG A 1 85 ? -4.198 3.771 6.320 1.00 90.06 85 ARG A CA 1
ATOM 664 C C . ARG A 1 85 ? -3.381 3.540 5.054 1.00 90.06 85 ARG A C 1
ATOM 666 O O . ARG A 1 85 ? -2.175 3.378 5.156 1.00 90.06 85 ARG A O 1
ATOM 673 N N . ILE A 1 86 ? -4.014 3.530 3.881 1.00 93.06 86 ILE A N 1
ATOM 674 C CA . ILE A 1 86 ? -3.303 3.311 2.613 1.00 93.06 86 ILE A CA 1
ATOM 675 C C . ILE A 1 86 ? -2.283 4.419 2.363 1.00 93.06 86 ILE A C 1
ATOM 677 O O . ILE A 1 86 ? -1.180 4.130 1.920 1.00 93.06 86 ILE A O 1
ATOM 681 N N . LEU A 1 87 ? -2.613 5.669 2.699 1.00 92.00 87 LEU A N 1
ATOM 682 C CA . LEU A 1 87 ? -1.661 6.774 2.606 1.00 92.00 87 LEU A CA 1
ATOM 683 C C . LEU A 1 87 ? -0.469 6.593 3.550 1.00 92.00 87 LEU A C 1
ATOM 685 O O . LEU A 1 87 ? 0.650 6.913 3.170 1.00 92.00 87 LEU A O 1
ATOM 689 N N . ASP A 1 88 ? -0.685 6.088 4.762 1.00 90.94 88 ASP A N 1
ATOM 690 C CA . ASP A 1 88 ? 0.406 5.867 5.711 1.00 90.94 88 ASP A CA 1
ATOM 691 C C . ASP A 1 88 ? 1.273 4.659 5.336 1.00 90.94 88 ASP A C 1
ATOM 693 O O . ASP A 1 88 ? 2.493 4.747 5.453 1.00 90.94 88 ASP A O 1
ATOM 697 N N . ILE A 1 89 ? 0.678 3.584 4.805 1.00 90.56 89 ILE A N 1
ATOM 698 C CA . ILE A 1 89 ? 1.420 2.468 4.192 1.00 90.56 89 ILE A CA 1
ATOM 699 C C . ILE A 1 89 ? 2.235 2.979 2.998 1.00 90.56 89 ILE A C 1
ATOM 701 O O . ILE A 1 89 ? 3.416 2.671 2.893 1.00 90.56 89 ILE A O 1
ATOM 705 N N . GLY A 1 90 ? 1.632 3.803 2.134 1.00 92.25 90 GLY A N 1
ATOM 706 C CA . GLY A 1 90 ? 2.311 4.420 0.995 1.00 92.25 90 GLY A CA 1
ATOM 707 C C . GLY A 1 90 ? 3.551 5.204 1.420 1.00 92.25 90 GLY A C 1
ATOM 708 O O . GLY A 1 90 ? 4.630 4.933 0.919 1.00 92.25 90 GLY A O 1
ATOM 709 N N . LYS A 1 91 ? 3.440 6.074 2.433 1.00 93.38 91 LYS A N 1
ATOM 710 C CA . LYS A 1 91 ? 4.596 6.822 2.968 1.00 93.38 91 LYS A CA 1
ATOM 711 C C . LYS A 1 91 ? 5.704 5.920 3.515 1.00 93.38 91 LYS A C 1
ATOM 713 O O . LYS A 1 91 ? 6.873 6.276 3.425 1.00 93.38 91 LYS A O 1
ATOM 718 N N . GLN A 1 92 ? 5.347 4.801 4.147 1.00 91.50 92 GLN A N 1
ATOM 719 C CA . GLN A 1 92 ? 6.336 3.849 4.661 1.00 91.50 92 GLN A CA 1
ATOM 720 C C . GLN A 1 92 ? 7.084 3.175 3.511 1.00 91.50 92 GLN A C 1
ATOM 722 O O . GLN A 1 92 ? 8.312 3.150 3.530 1.00 91.50 92 GLN A O 1
ATOM 727 N N . LEU A 1 93 ? 6.348 2.720 2.492 1.00 92.44 93 LEU A N 1
ATOM 728 C CA . LEU A 1 93 ? 6.922 2.147 1.276 1.00 92.44 93 LEU A CA 1
ATOM 729 C C . LEU A 1 93 ? 7.790 3.162 0.528 1.00 92.44 93 LEU A C 1
ATOM 731 O O . LEU A 1 93 ? 8.888 2.815 0.112 1.00 92.44 93 LEU A O 1
ATOM 735 N N . ASP A 1 94 ? 7.343 4.412 0.410 1.00 92.56 94 ASP A N 1
ATOM 736 C CA . ASP A 1 94 ? 8.123 5.486 -0.208 1.00 92.56 94 ASP A CA 1
ATOM 737 C C . ASP A 1 94 ? 9.452 5.680 0.536 1.00 92.56 94 ASP A C 1
ATOM 739 O O . ASP A 1 94 ? 10.509 5.694 -0.085 1.00 92.56 94 ASP A O 1
ATOM 743 N N . ALA A 1 95 ? 9.431 5.726 1.872 1.00 93.06 95 ALA A N 1
ATOM 744 C CA . ALA A 1 95 ? 10.644 5.857 2.679 1.00 93.06 95 ALA A CA 1
ATOM 745 C C . ALA A 1 95 ? 11.576 4.629 2.591 1.00 93.06 95 ALA A C 1
ATOM 747 O O . ALA A 1 95 ? 12.795 4.770 2.726 1.00 93.06 95 ALA A O 1
ATOM 748 N N . ASP A 1 96 ? 11.028 3.422 2.414 1.00 93.38 96 ASP A N 1
ATOM 749 C CA . ASP A 1 96 ? 11.808 2.210 2.128 1.00 93.38 96 ASP A CA 1
ATOM 750 C C . ASP A 1 96 ? 12.480 2.302 0.752 1.00 93.38 96 ASP A C 1
ATOM 752 O O . ASP A 1 96 ? 13.694 2.115 0.644 1.00 93.38 96 ASP A O 1
ATOM 756 N N . ILE A 1 97 ? 11.712 2.670 -0.275 1.00 90.12 97 ILE A N 1
ATOM 757 C CA . ILE A 1 97 ? 12.178 2.813 -1.656 1.00 90.12 97 ILE A CA 1
ATOM 758 C C . ILE A 1 97 ? 13.241 3.908 -1.763 1.00 90.12 97 ILE A C 1
ATOM 760 O O . ILE A 1 97 ? 14.282 3.682 -2.370 1.00 90.12 97 ILE A O 1
ATOM 764 N N . GLU A 1 98 ? 13.035 5.075 -1.152 1.00 90.12 98 GLU A N 1
ATOM 765 C CA . GLU A 1 98 ? 14.015 6.167 -1.133 1.00 90.12 98 GLU A CA 1
ATOM 766 C C . GLU A 1 98 ? 15.343 5.727 -0.508 1.00 90.12 98 GLU A C 1
ATOM 768 O O . GLU A 1 98 ? 16.415 6.034 -1.036 1.00 90.12 98 GLU A O 1
ATOM 773 N N . ARG A 1 99 ? 15.288 4.954 0.585 1.00 91.50 99 ARG A N 1
ATOM 774 C CA . ARG A 1 99 ? 16.485 4.368 1.202 1.00 91.50 99 ARG A CA 1
ATOM 775 C C . ARG A 1 99 ? 17.201 3.398 0.277 1.00 91.50 99 ARG A C 1
ATOM 777 O O . ARG A 1 99 ? 18.428 3.356 0.299 1.00 91.50 99 ARG A O 1
ATOM 784 N N . ASP A 1 100 ? 16.468 2.609 -0.494 1.00 89.06 100 ASP A N 1
ATOM 785 C CA . ASP A 1 100 ? 17.064 1.665 -1.435 1.00 89.06 100 ASP A CA 1
ATOM 786 C C . ASP A 1 100 ? 17.626 2.370 -2.674 1.00 89.06 100 ASP A C 1
ATOM 788 O O . ASP A 1 100 ? 18.730 2.040 -3.107 1.00 89.06 100 ASP A O 1
ATOM 792 N N . ILE A 1 101 ? 16.954 3.414 -3.170 1.00 84.56 101 ILE A N 1
ATOM 793 C CA . ILE A 1 101 ? 17.464 4.287 -4.236 1.00 84.56 101 ILE A CA 1
ATOM 794 C C . ILE A 1 101 ? 18.762 4.968 -3.798 1.00 84.56 101 ILE A C 1
ATOM 796 O O . ILE A 1 101 ? 19.716 5.003 -4.569 1.00 84.56 101 ILE A O 1
ATOM 800 N N . ALA A 1 102 ? 18.847 5.458 -2.559 1.00 87.12 102 ALA A N 1
ATOM 801 C CA . ALA A 1 102 ? 20.058 6.094 -2.037 1.00 87.12 102 ALA A CA 1
ATOM 802 C C . ALA A 1 102 ? 21.276 5.149 -1.973 1.00 87.12 102 ALA A C 1
ATOM 804 O O . ALA A 1 102 ? 22.410 5.622 -1.916 1.00 87.12 102 ALA A O 1
ATOM 805 N N . LYS A 1 103 ? 21.060 3.825 -1.984 1.00 88.25 103 LYS A N 1
ATOM 806 C CA . LYS A 1 103 ? 22.129 2.814 -2.053 1.00 88.25 103 LYS A CA 1
ATOM 807 C C . LYS A 1 103 ? 22.557 2.494 -3.486 1.00 88.25 103 LYS A C 1
ATOM 809 O O . LYS A 1 103 ? 23.578 1.829 -3.664 1.00 88.25 103 LYS A O 1
ATOM 814 N N . LEU A 1 104 ? 21.782 2.895 -4.497 1.00 80.81 104 LEU A N 1
ATOM 815 C CA . LEU A 1 104 ? 22.146 2.659 -5.890 1.00 80.81 104 LEU A CA 1
ATOM 816 C C . LEU A 1 104 ? 23.387 3.487 -6.258 1.00 80.81 104 LEU A C 1
ATOM 818 O O . LEU A 1 104 ? 23.574 4.590 -5.737 1.00 80.81 104 LEU A O 1
ATOM 822 N N . PRO A 1 105 ? 24.234 2.988 -7.176 1.00 78.06 105 PRO A N 1
ATOM 823 C CA . PRO A 1 105 ? 25.314 3.786 -7.738 1.00 78.06 105 PRO A CA 1
ATOM 824 C C . PRO A 1 105 ? 24.763 5.098 -8.302 1.00 78.06 105 PRO A C 1
ATOM 826 O O . PRO A 1 105 ? 23.753 5.093 -9.009 1.00 78.06 105 PRO A O 1
ATOM 829 N N . GLN A 1 106 ? 25.425 6.218 -8.002 1.00 68.38 106 GLN A N 1
ATOM 830 C CA . GLN A 1 106 ? 25.032 7.509 -8.564 1.00 68.38 106 GLN A CA 1
ATOM 831 C C . GLN A 1 106 ? 25.069 7.446 -10.092 1.00 68.38 106 GLN A C 1
ATOM 833 O O . GLN A 1 106 ? 25.995 6.886 -10.685 1.00 68.38 106 GLN A O 1
ATOM 838 N N . ALA A 1 107 ? 24.046 8.024 -10.725 1.00 62.97 107 ALA A N 1
ATOM 839 C CA . ALA A 1 107 ? 24.001 8.143 -12.171 1.00 62.97 107 ALA A CA 1
ATOM 840 C C . ALA A 1 107 ? 25.227 8.940 -12.634 1.00 62.97 107 ALA A C 1
ATOM 842 O O . ALA A 1 107 ? 25.431 10.078 -12.217 1.00 62.97 107 ALA A O 1
ATOM 843 N N . VAL A 1 108 ? 26.057 8.321 -13.471 1.00 61.50 108 VAL A N 1
ATOM 844 C CA . VAL A 1 108 ? 27.242 8.970 -14.029 1.00 61.50 108 VAL A CA 1
ATOM 845 C C . VAL A 1 108 ? 26.753 10.019 -15.030 1.00 61.50 108 VAL A C 1
ATOM 847 O O . VAL A 1 108 ? 26.267 9.677 -16.106 1.00 61.50 108 VAL A O 1
ATOM 850 N N . THR A 1 109 ? 26.825 11.294 -14.655 1.00 56.09 109 THR A N 1
ATOM 851 C CA . THR A 1 109 ? 26.355 12.430 -15.468 1.00 56.09 109 THR A CA 1
ATOM 852 C C . THR A 1 109 ? 27.251 12.730 -16.672 1.00 56.09 109 THR A C 1
ATOM 854 O O . THR A 1 109 ? 26.786 13.356 -17.616 1.00 56.09 109 THR A O 1
ATOM 857 N N . ASP A 1 110 ? 28.488 12.221 -16.681 1.00 53.00 110 ASP A N 1
ATOM 858 C CA . ASP A 1 110 ? 29.482 12.425 -17.750 1.00 53.00 110 ASP A CA 1
ATOM 859 C C . ASP A 1 110 ? 29.606 11.236 -18.720 1.00 53.00 110 ASP A C 1
ATOM 861 O O . ASP A 1 110 ? 30.654 10.999 -19.325 1.00 53.00 110 ASP A O 1
ATOM 865 N N . VAL A 1 111 ? 28.542 10.450 -18.900 1.00 55.03 111 VAL A N 1
ATOM 866 C CA . VAL A 1 111 ? 28.532 9.454 -19.978 1.00 55.03 111 VAL A CA 1
ATOM 867 C C . VAL A 1 111 ? 28.206 10.177 -21.279 1.00 55.03 111 VAL A C 1
ATOM 869 O O . VAL A 1 111 ? 27.057 10.542 -21.519 1.00 55.03 111 VAL A O 1
ATOM 872 N N . GLN A 1 112 ? 29.208 10.360 -22.147 1.00 53.16 112 GLN A N 1
ATOM 873 C CA . GLN A 1 112 ? 28.941 10.656 -23.554 1.00 53.16 112 GLN A CA 1
ATOM 874 C C . GLN A 1 112 ? 27.950 9.612 -24.071 1.00 53.16 112 GLN A C 1
ATOM 876 O O . GLN A 1 112 ? 28.249 8.415 -24.060 1.00 53.16 112 GLN A O 1
ATOM 881 N N . VAL A 1 113 ? 26.766 10.066 -24.489 1.00 56.81 113 VAL A N 1
ATOM 882 C CA . VAL A 1 113 ? 25.733 9.227 -25.100 1.00 56.81 113 VAL A CA 1
ATOM 883 C C . VAL A 1 113 ? 26.323 8.649 -26.385 1.00 56.81 113 VAL A C 1
ATOM 885 O O . VAL A 1 113 ? 26.291 9.271 -27.440 1.00 56.81 113 VAL A O 1
ATOM 888 N N . ARG A 1 114 ? 26.943 7.471 -26.283 1.00 55.09 114 ARG A N 1
ATOM 889 C CA . ARG A 1 114 ? 27.362 6.691 -27.442 1.00 55.09 114 ARG A CA 1
ATOM 890 C C . ARG A 1 114 ? 26.129 6.000 -27.994 1.00 55.09 114 ARG A C 1
ATOM 892 O O . ARG A 1 114 ? 25.495 5.220 -27.282 1.00 55.09 114 ARG A O 1
ATOM 899 N N . GLU A 1 115 ? 25.822 6.252 -29.260 1.00 58.75 115 GLU A N 1
ATOM 900 C CA . GLU A 1 115 ? 24.920 5.387 -30.012 1.00 58.75 115 GLU A CA 1
ATOM 901 C C . GLU A 1 115 ? 25.441 3.950 -29.914 1.00 58.75 115 GLU A C 1
ATOM 903 O O . GLU A 1 115 ? 26.597 3.655 -30.224 1.00 58.75 115 GLU A O 1
ATOM 908 N N . SER A 1 116 ? 24.607 3.058 -29.389 1.00 62.16 116 SER A N 1
ATOM 909 C CA . SER A 1 116 ? 24.960 1.651 -29.280 1.00 62.16 116 SER A CA 1
ATOM 910 C C . SER A 1 116 ? 24.541 0.957 -30.568 1.00 62.16 116 SER A C 1
ATOM 912 O O . SER A 1 116 ? 23.353 0.766 -30.814 1.00 62.16 116 SER A O 1
ATOM 914 N N . SER A 1 117 ? 25.520 0.518 -31.360 1.00 63.72 117 SER A N 1
ATOM 915 C CA . SER A 1 117 ? 25.311 -0.333 -32.541 1.00 63.72 117 SER A CA 1
ATOM 916 C C . SER A 1 117 ? 24.747 -1.723 -32.209 1.00 63.72 117 SER A C 1
ATOM 918 O O . SER A 1 117 ? 24.465 -2.498 -33.115 1.00 63.72 117 SER A O 1
ATOM 920 N N . HIS A 1 118 ? 24.590 -2.043 -30.920 1.00 75.88 118 HIS A N 1
ATOM 921 C CA . HIS A 1 118 ? 24.168 -3.347 -30.408 1.00 75.88 118 HIS A CA 1
ATOM 922 C C . HIS A 1 118 ? 22.753 -3.326 -29.819 1.00 75.88 118 HIS A C 1
ATOM 924 O O . HIS A 1 118 ? 22.355 -4.290 -29.177 1.00 75.88 118 HIS A O 1
ATOM 930 N N . VAL A 1 119 ? 21.972 -2.249 -29.959 1.00 82.69 119 VAL A N 1
ATOM 931 C CA . VAL A 1 119 ? 20.563 -2.259 -29.528 1.00 82.69 119 VAL A CA 1
ATOM 932 C C . VAL A 1 119 ? 19.723 -2.910 -30.622 1.00 82.69 119 VAL A C 1
ATOM 934 O O . VAL A 1 119 ? 19.568 -2.355 -31.703 1.00 82.69 119 VAL A O 1
ATOM 937 N N . ALA A 1 120 ? 19.167 -4.086 -30.333 1.00 86.88 120 ALA A N 1
ATOM 938 C CA . ALA A 1 120 ? 18.315 -4.817 -31.266 1.00 86.88 120 ALA A CA 1
ATOM 939 C C . ALA A 1 120 ? 16.896 -4.231 -31.329 1.00 86.88 120 ALA A C 1
ATOM 941 O O . ALA A 1 120 ? 16.303 -4.142 -32.400 1.00 86.88 120 ALA A O 1
ATOM 942 N N . ALA A 1 121 ? 16.345 -3.836 -30.178 1.00 89.50 121 ALA A N 1
ATOM 943 C CA . ALA A 1 121 ? 15.026 -3.217 -30.088 1.00 89.50 121 ALA A CA 1
ATOM 944 C C . ALA A 1 121 ? 14.868 -2.425 -28.784 1.00 89.50 121 ALA A C 1
ATOM 946 O O . ALA A 1 121 ? 15.493 -2.734 -27.765 1.00 89.50 121 ALA A O 1
ATOM 947 N N . VAL A 1 122 ? 13.990 -1.421 -28.816 1.00 91.12 122 VAL A N 1
ATOM 948 C CA . VAL A 1 122 ? 13.550 -0.670 -27.638 1.00 91.12 122 VAL A CA 1
ATOM 949 C C . VAL A 1 122 ? 12.029 -0.666 -27.615 1.00 91.12 122 VAL A C 1
ATOM 951 O O . VAL A 1 122 ? 11.395 -0.271 -28.589 1.00 91.12 122 VAL A O 1
ATOM 954 N N . SER A 1 123 ? 11.443 -1.091 -26.500 1.00 92.31 123 SER A N 1
ATOM 955 C CA . SER A 1 123 ? 10.010 -0.950 -26.240 1.00 92.31 123 SER A CA 1
ATOM 956 C C . SER A 1 123 ? 9.802 0.087 -25.145 1.00 92.31 123 SER A C 1
ATOM 958 O O . SER A 1 123 ? 10.422 -0.020 -24.084 1.00 92.31 123 SER A O 1
ATOM 960 N N . VAL A 1 124 ? 8.930 1.061 -25.392 1.00 93.88 124 VAL A N 1
ATOM 961 C CA . VAL A 1 124 ? 8.578 2.120 -24.440 1.00 93.88 124 VAL A CA 1
ATOM 962 C C . VAL A 1 124 ? 7.075 2.080 -24.207 1.00 93.88 124 VAL A C 1
ATOM 964 O O . VAL A 1 124 ? 6.312 2.016 -25.167 1.00 93.88 124 VAL A O 1
ATOM 967 N N . ASP A 1 125 ? 6.671 2.124 -22.943 1.00 94.81 125 ASP A N 1
ATOM 968 C CA . ASP A 1 125 ? 5.280 2.268 -22.523 1.00 94.81 125 ASP A CA 1
ATOM 969 C C . ASP A 1 125 ? 5.154 3.452 -21.557 1.00 94.81 125 ASP A C 1
ATOM 971 O O . ASP A 1 125 ? 6.095 3.778 -20.825 1.00 94.81 125 ASP A O 1
ATOM 975 N N . SER A 1 126 ? 4.007 4.127 -21.572 1.00 92.94 126 SER A N 1
ATOM 976 C CA . SER A 1 126 ? 3.778 5.326 -20.769 1.00 92.94 126 SER A CA 1
ATOM 977 C C . SER A 1 126 ? 2.355 5.410 -20.235 1.00 92.94 126 SER A C 1
ATOM 979 O O . SER A 1 126 ? 1.397 5.096 -20.941 1.00 92.94 126 SER A O 1
ATOM 981 N N . ALA A 1 127 ? 2.214 5.899 -19.006 1.00 92.00 127 ALA A N 1
ATOM 982 C CA . ALA A 1 127 ? 0.935 6.069 -18.339 1.00 92.00 127 ALA A CA 1
ATOM 983 C C . ALA A 1 127 ? 0.822 7.455 -17.696 1.00 92.00 127 ALA A C 1
ATOM 985 O O . ALA A 1 127 ? 1.648 7.858 -16.873 1.00 92.00 127 ALA A O 1
ATOM 986 N N . TRP A 1 128 ? -0.263 8.155 -18.023 1.00 89.00 128 TRP A N 1
ATOM 987 C CA . TRP A 1 128 ? -0.582 9.457 -17.449 1.00 89.00 128 TRP A CA 1
ATOM 988 C C . TRP A 1 128 ? -1.408 9.326 -16.171 1.00 89.00 128 TRP A C 1
ATOM 990 O O . TRP A 1 128 ? -2.499 8.756 -16.157 1.00 89.00 128 TRP A O 1
ATOM 1000 N N . LEU A 1 129 ? -0.913 9.938 -15.101 1.00 87.25 129 LEU A N 1
ATOM 1001 C CA . LEU A 1 129 ? -1.589 10.074 -13.822 1.00 87.25 129 LEU A CA 1
ATOM 1002 C C . LEU A 1 129 ? -2.103 11.501 -13.654 1.00 87.25 129 LEU A C 1
ATOM 1004 O O . LEU A 1 129 ? -1.352 12.475 -13.730 1.00 87.25 129 LEU A O 1
ATOM 1008 N N . ARG A 1 130 ? -3.403 11.628 -13.385 1.00 84.12 130 ARG A N 1
ATOM 1009 C CA . ARG A 1 130 ? -4.043 12.907 -13.073 1.00 84.12 130 ARG A CA 1
ATOM 1010 C C . ARG A 1 130 ? -4.130 13.103 -11.564 1.00 84.12 130 ARG A C 1
ATOM 1012 O O . ARG A 1 130 ? -4.682 12.258 -10.862 1.00 84.12 130 ARG A O 1
ATOM 1019 N N . ASN A 1 131 ? -3.670 14.255 -11.078 1.00 80.12 131 ASN A N 1
ATOM 1020 C CA . ASN A 1 131 ? -3.926 14.663 -9.701 1.00 80.12 131 ASN A CA 1
ATOM 1021 C C . ASN A 1 131 ? -5.435 14.865 -9.461 1.00 80.12 131 ASN A C 1
ATOM 1023 O O . ASN A 1 131 ? -6.139 15.480 -10.262 1.00 80.12 131 ASN A O 1
ATOM 1027 N N . CYS A 1 132 ? -5.932 14.331 -8.347 1.00 72.81 132 CYS A N 1
ATOM 1028 C CA . CYS A 1 132 ? -7.331 14.410 -7.940 1.00 72.81 132 CYS A CA 1
ATOM 1029 C C . CYS A 1 132 ? -7.638 15.576 -6.981 1.00 72.81 132 CYS A C 1
ATOM 1031 O O . CYS A 1 132 ? -8.797 15.748 -6.605 1.00 72.81 132 CYS A O 1
ATOM 1033 N N . ASP A 1 133 ? -6.637 16.371 -6.584 1.00 69.75 133 ASP A N 1
ATOM 1034 C CA . ASP A 1 133 ? -6.821 17.552 -5.734 1.00 69.75 133 ASP A CA 1
ATOM 1035 C C . ASP A 1 133 ? -7.318 18.759 -6.550 1.00 69.75 133 ASP A C 1
ATOM 1037 O O . ASP A 1 133 ? -6.549 19.421 -7.246 1.00 69.75 133 ASP A O 1
ATOM 1041 N N . SER A 1 134 ? -8.619 19.048 -6.455 1.00 58.50 134 SER A N 1
ATOM 1042 C CA . SER A 1 134 ? -9.276 20.163 -7.150 1.00 58.50 134 SER A CA 1
ATOM 1043 C C . SER A 1 134 ? -8.986 21.539 -6.536 1.00 58.50 134 SER A C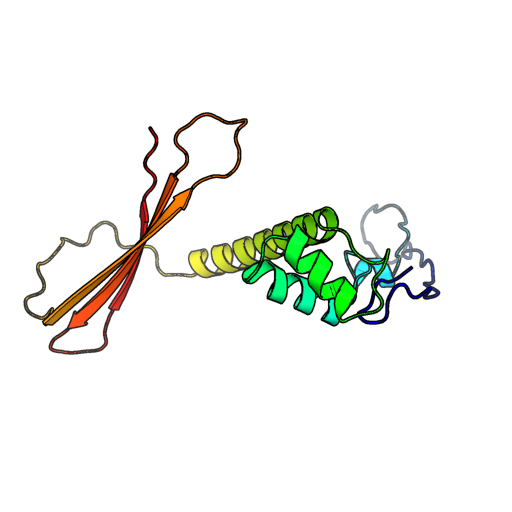 1
ATOM 1045 O O . SER A 1 134 ? -9.344 22.550 -7.133 1.00 58.50 134 SER A O 1
ATOM 1047 N N . GLY A 1 135 ? -8.383 21.599 -5.340 1.00 62.34 135 GLY A N 1
ATOM 1048 C CA . GLY A 1 135 ? -8.114 22.852 -4.622 1.00 62.34 135 GLY A CA 1
ATOM 1049 C C . GLY A 1 135 ? -6.780 23.513 -4.974 1.00 62.34 135 GLY A C 1
ATOM 1050 O O . GLY A 1 135 ? -6.537 24.650 -4.575 1.00 62.34 135 GLY A O 1
ATOM 1051 N N . ARG A 1 136 ? -5.901 22.820 -5.708 1.00 56.09 136 ARG A N 1
ATOM 1052 C CA . ARG A 1 136 ? -4.539 23.278 -6.021 1.00 56.09 136 ARG A CA 1
ATOM 1053 C C . ARG A 1 136 ? -4.296 23.384 -7.529 1.00 56.09 136 ARG A C 1
ATOM 1055 O O . ARG A 1 136 ? -3.381 22.743 -8.022 1.00 56.09 136 ARG A O 1
ATOM 1062 N N . GLY A 1 137 ? -5.084 24.207 -8.222 1.00 55.31 137 GLY A N 1
ATOM 1063 C CA . GLY A 1 137 ? -4.880 24.597 -9.628 1.00 55.31 137 GLY A CA 1
ATOM 1064 C C . GLY A 1 137 ? -4.913 23.454 -10.670 1.00 55.31 137 GLY A C 1
ATOM 1065 O O . GLY A 1 137 ? -4.697 22.286 -10.347 1.00 55.31 137 GLY A O 1
ATOM 1066 N N . PRO A 1 138 ? -5.201 23.754 -11.947 1.00 53.22 138 PRO A N 1
ATOM 1067 C CA . PRO A 1 138 ? -4.937 22.815 -13.042 1.00 53.22 138 PRO A CA 1
ATOM 1068 C C . PRO A 1 138 ? -3.415 22.578 -13.177 1.00 53.22 138 PRO A C 1
ATOM 1070 O O . PRO A 1 138 ? -2.641 23.457 -12.818 1.00 53.22 138 PRO A O 1
ATOM 1073 N N . GLY A 1 139 ? -2.969 21.405 -13.658 1.00 56.59 139 GLY A N 1
ATOM 1074 C CA . GLY A 1 139 ? -1.568 21.238 -14.112 1.00 56.59 139 GLY A CA 1
ATOM 1075 C C . GLY A 1 139 ? -0.619 20.362 -13.277 1.00 56.59 139 GLY A C 1
ATOM 1076 O O . GLY A 1 139 ? 0.595 20.470 -13.405 1.00 56.59 139 GLY A O 1
ATOM 1077 N N . ARG A 1 140 ? -1.106 19.450 -12.422 1.00 68.06 140 ARG A N 1
ATOM 1078 C CA . ARG A 1 140 ? -0.239 18.414 -11.809 1.00 68.06 140 ARG A CA 1
ATOM 1079 C C . ARG A 1 140 ? -0.536 17.037 -12.381 1.00 68.06 140 ARG A C 1
ATOM 1081 O O . ARG A 1 140 ? -1.021 16.152 -11.681 1.00 68.06 140 ARG A O 1
ATOM 1088 N N . HIS A 1 141 ? -0.280 16.880 -13.671 1.00 81.25 141 HIS A N 1
ATOM 1089 C CA . HIS A 1 141 ? -0.252 15.571 -14.307 1.00 81.25 141 HIS A CA 1
ATOM 1090 C C . HIS A 1 141 ? 1.173 15.027 -14.258 1.00 81.25 141 HIS A C 1
ATOM 1092 O O . HIS A 1 141 ? 2.145 15.779 -14.320 1.00 81.25 141 HIS A O 1
ATOM 1098 N N . VAL A 1 142 ? 1.294 13.718 -14.094 1.00 86.25 142 VAL A N 1
ATOM 1099 C CA . VAL A 1 142 ? 2.582 13.032 -14.098 1.00 86.25 142 VAL A CA 1
ATOM 1100 C C . VAL A 1 142 ? 2.508 11.939 -15.145 1.00 86.25 142 VAL A C 1
ATOM 1102 O O . VAL A 1 142 ? 1.578 11.139 -15.113 1.00 86.25 142 VAL A O 1
ATOM 1105 N N . ASN A 1 143 ? 3.467 11.904 -16.062 1.00 88.62 143 ASN A N 1
ATOM 1106 C CA . ASN A 1 143 ? 3.619 10.789 -16.982 1.00 88.62 143 ASN A CA 1
ATOM 1107 C C . ASN A 1 143 ? 4.717 9.868 -16.453 1.00 88.62 143 ASN A C 1
ATOM 1109 O O . ASN A 1 143 ? 5.848 10.299 -16.218 1.00 88.62 143 ASN A O 1
ATOM 1113 N N . ILE A 1 144 ? 4.370 8.607 -16.240 1.00 91.06 144 ILE A N 1
ATOM 1114 C CA . ILE A 1 144 ? 5.322 7.561 -15.891 1.00 91.06 144 ILE A CA 1
ATOM 1115 C C . ILE A 1 144 ? 5.676 6.849 -17.181 1.00 91.06 144 ILE A C 1
ATOM 1117 O O . ILE A 1 144 ? 4.786 6.356 -17.868 1.00 91.06 144 ILE A O 1
ATOM 1121 N N . VAL A 1 145 ? 6.964 6.771 -17.492 1.00 91.56 145 VAL A N 1
ATOM 1122 C CA . VAL A 1 145 ? 7.446 6.095 -18.692 1.00 91.56 145 VAL A CA 1
ATOM 1123 C C . VAL A 1 145 ? 8.387 4.976 -18.290 1.00 91.56 145 VAL A C 1
ATOM 1125 O O . VAL A 1 145 ? 9.329 5.186 -17.525 1.00 91.56 145 VAL A O 1
ATOM 1128 N N . ALA A 1 146 ? 8.131 3.787 -18.821 1.00 93.44 146 ALA A N 1
ATOM 1129 C CA . ALA A 1 146 ? 8.964 2.610 -18.658 1.00 93.44 146 ALA A CA 1
ATOM 1130 C C . ALA A 1 146 ? 9.506 2.182 -20.024 1.00 93.44 146 ALA A C 1
ATOM 1132 O O . ALA A 1 146 ? 8.786 2.128 -21.017 1.00 93.44 146 ALA A O 1
ATOM 1133 N N . GLY A 1 147 ? 10.796 1.879 -20.074 1.00 92.75 147 GLY A N 1
ATOM 1134 C CA . GLY A 1 147 ? 11.500 1.453 -21.270 1.00 92.75 147 GLY A CA 1
ATOM 1135 C C . GLY A 1 147 ? 12.237 0.145 -21.033 1.00 92.75 147 GLY A C 1
ATOM 1136 O O . GLY A 1 147 ? 12.774 -0.108 -19.954 1.00 92.75 147 GLY A O 1
ATOM 1137 N N . ARG A 1 148 ? 12.315 -0.681 -22.069 1.00 92.81 148 ARG A N 1
ATOM 1138 C CA . ARG A 1 148 ? 13.175 -1.861 -22.111 1.00 92.81 148 ARG A CA 1
ATOM 1139 C C . ARG A 1 148 ? 14.003 -1.804 -23.381 1.00 92.81 148 ARG A C 1
ATOM 1141 O O . ARG A 1 148 ? 13.446 -1.789 -24.474 1.00 92.81 148 ARG A O 1
ATOM 1148 N N . ALA A 1 149 ? 15.321 -1.808 -23.225 1.00 90.25 149 ALA A N 1
ATOM 1149 C CA . ALA A 1 149 ? 16.255 -1.965 -24.328 1.00 90.25 149 ALA A CA 1
ATOM 1150 C C . ALA A 1 149 ? 16.759 -3.409 -24.351 1.00 90.25 149 ALA A C 1
ATOM 1152 O O . ALA A 1 149 ? 17.322 -3.899 -23.368 1.00 90.25 149 ALA A O 1
ATOM 1153 N N . THR A 1 150 ? 16.540 -4.098 -25.465 1.00 90.56 150 THR A N 1
ATOM 1154 C CA . THR A 1 150 ? 17.133 -5.406 -25.750 1.00 90.56 150 THR A CA 1
ATOM 1155 C C . THR A 1 150 ? 18.347 -5.212 -26.641 1.00 90.56 150 THR A C 1
ATOM 1157 O O . THR A 1 150 ? 18.261 -4.524 -27.660 1.00 90.56 150 THR A O 1
ATOM 1160 N N . PHE A 1 151 ? 19.461 -5.827 -26.263 1.00 88.00 151 PHE A N 1
ATOM 1161 C CA . PHE A 1 151 ? 20.713 -5.758 -27.005 1.00 88.00 151 PHE A CA 1
ATOM 1162 C C . PHE A 1 151 ? 20.893 -7.025 -27.849 1.00 88.00 151 PHE A C 1
ATOM 1164 O O . PHE A 1 151 ? 20.343 -8.071 -27.506 1.00 88.00 151 PHE A O 1
ATOM 1171 N N . THR A 1 152 ? 21.638 -6.929 -28.948 1.00 85.75 152 THR A N 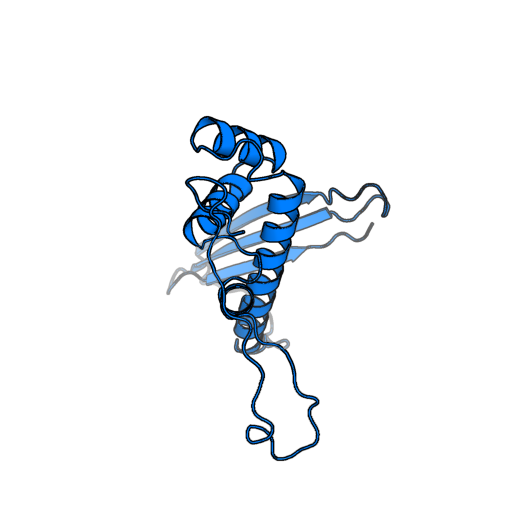1
ATOM 1172 C CA . THR A 1 152 ? 22.071 -8.079 -29.755 1.00 85.75 152 THR A CA 1
ATOM 1173 C C . THR A 1 152 ? 22.923 -9.023 -28.918 1.00 85.75 152 THR A C 1
ATOM 1175 O O . THR A 1 152 ? 22.800 -10.236 -29.040 1.00 85.75 152 THR A O 1
ATOM 1178 N N . ASP A 1 153 ? 23.716 -8.444 -28.013 1.00 82.25 153 ASP A N 1
ATOM 1179 C CA . ASP A 1 153 ? 24.654 -9.148 -27.157 1.00 82.25 153 ASP A CA 1
ATOM 1180 C C . ASP A 1 153 ? 24.434 -8.717 -25.701 1.00 82.25 153 ASP A C 1
ATOM 1182 O O . ASP A 1 153 ? 24.712 -7.580 -25.311 1.00 82.25 153 ASP A O 1
ATOM 1186 N N . GLY A 1 154 ? 23.918 -9.635 -24.883 1.00 80.31 154 GLY A N 1
ATOM 1187 C CA . GLY A 1 154 ? 23.782 -9.453 -23.437 1.00 80.31 154 GLY A CA 1
ATOM 1188 C C . GLY A 1 154 ? 22.352 -9.244 -22.920 1.00 80.31 154 GLY A C 1
ATOM 1189 O O . GLY A 1 154 ? 21.377 -9.262 -23.675 1.00 80.31 154 GLY A O 1
ATOM 1190 N N . PRO A 1 155 ? 22.204 -9.105 -21.589 1.00 84.88 155 PRO A N 1
ATOM 1191 C CA . PRO A 1 155 ? 20.900 -9.015 -20.951 1.00 84.88 155 PRO A CA 1
ATOM 1192 C C . PRO A 1 155 ? 20.203 -7.675 -21.249 1.00 84.88 155 PRO A C 1
ATOM 1194 O O . PRO A 1 155 ? 20.863 -6.645 -21.414 1.00 84.88 155 PRO A O 1
ATOM 1197 N N . PRO A 1 156 ? 18.859 -7.659 -21.275 1.00 87.00 156 PRO A N 1
ATOM 1198 C CA . PRO A 1 156 ? 18.089 -6.438 -21.475 1.00 87.00 156 PRO A CA 1
ATOM 1199 C C . PRO A 1 156 ? 18.308 -5.448 -20.326 1.00 87.00 156 PRO A C 1
ATOM 1201 O O . PRO A 1 156 ? 18.456 -5.845 -19.169 1.00 87.00 156 PRO A O 1
ATOM 1204 N N . LYS A 1 157 ? 18.249 -4.150 -20.635 1.00 87.75 157 LYS A N 1
ATOM 1205 C CA . LYS A 1 157 ? 18.255 -3.074 -19.633 1.00 87.75 157 LYS A CA 1
ATOM 1206 C C . LYS A 1 157 ? 16.869 -2.457 -19.512 1.00 87.75 157 LYS A C 1
ATOM 1208 O O . LYS A 1 157 ? 16.184 -2.252 -20.515 1.00 87.75 157 LYS A O 1
ATOM 1213 N N . LEU A 1 158 ? 16.470 -2.178 -18.275 1.00 88.69 158 LEU A N 1
ATOM 1214 C CA . LEU A 1 158 ? 15.206 -1.532 -17.941 1.00 88.69 158 LEU A CA 1
ATOM 1215 C C . LEU A 1 158 ? 15.467 -0.082 -17.548 1.00 88.69 158 LEU A C 1
ATOM 1217 O O . LEU A 1 158 ? 16.424 0.214 -16.835 1.00 88.69 158 LEU A O 1
ATOM 1221 N N . TYR A 1 159 ? 14.592 0.797 -18.010 1.00 86.12 159 TYR A N 1
ATOM 1222 C CA . TYR A 1 159 ? 14.630 2.227 -17.759 1.00 86.12 159 TYR A CA 1
ATOM 1223 C C . TYR A 1 159 ? 13.261 2.660 -17.252 1.00 86.12 159 TYR A C 1
ATOM 1225 O O . TYR A 1 159 ? 12.237 2.176 -17.726 1.00 86.12 159 TYR A O 1
ATOM 1233 N N . ALA A 1 160 ? 13.237 3.581 -16.301 1.00 86.44 160 ALA A N 1
ATOM 1234 C CA . ALA A 1 160 ? 12.014 4.226 -15.858 1.00 86.44 160 ALA A CA 1
ATOM 1235 C C . ALA A 1 160 ? 12.312 5.698 -15.602 1.00 86.44 160 ALA A C 1
ATOM 1237 O O . ALA A 1 160 ? 13.350 6.029 -15.027 1.00 86.44 160 ALA A O 1
ATOM 1238 N N . TYR A 1 161 ? 11.417 6.579 -16.036 1.00 86.12 161 TYR A N 1
ATOM 1239 C CA . TYR A 1 161 ? 11.507 7.995 -15.721 1.00 86.12 161 TYR A CA 1
ATOM 1240 C C . TYR A 1 161 ? 10.125 8.585 -15.469 1.00 86.12 161 TYR A C 1
ATOM 1242 O O . TYR A 1 161 ? 9.109 8.128 -15.995 1.00 86.12 161 TYR A O 1
ATOM 1250 N N . VAL A 1 162 ? 10.105 9.616 -14.631 1.00 86.25 162 VAL A N 1
ATOM 1251 C CA . VAL A 1 162 ? 8.899 10.367 -14.307 1.00 86.25 162 VAL A CA 1
ATOM 1252 C C . VAL A 1 162 ? 9.001 11.719 -14.994 1.00 86.25 162 VAL A C 1
ATOM 1254 O O . VAL A 1 162 ? 9.872 12.525 -14.671 1.00 86.25 162 VAL A O 1
ATOM 1257 N N . HIS A 1 163 ? 8.117 11.964 -15.956 1.00 81.75 163 HIS A N 1
ATOM 1258 C CA . HIS A 1 163 ? 7.978 13.263 -16.593 1.00 81.75 163 HIS A CA 1
ATOM 1259 C C . HIS A 1 163 ? 6.914 14.075 -15.864 1.00 81.75 163 HIS A C 1
ATOM 1261 O O . HIS A 1 163 ? 5.785 13.615 -15.668 1.00 81.75 163 HIS A O 1
ATOM 1267 N N . ARG A 1 164 ? 7.256 15.305 -15.488 1.00 72.25 164 ARG A N 1
ATOM 1268 C CA . ARG A 1 164 ? 6.309 16.252 -14.912 1.00 72.25 164 ARG A CA 1
ATOM 1269 C C . ARG A 1 164 ? 6.192 17.445 -15.844 1.00 72.25 164 ARG A C 1
ATOM 1271 O O . ARG A 1 164 ? 7.136 18.218 -15.964 1.00 72.25 164 ARG A O 1
ATOM 1278 N N . GLU A 1 165 ? 5.024 17.610 -16.445 1.00 58.38 165 GLU A N 1
ATOM 1279 C CA . GLU A 1 165 ? 4.674 18.851 -17.121 1.00 58.38 165 GLU A CA 1
ATOM 1280 C C . GLU A 1 165 ? 4.160 19.809 -16.038 1.00 58.38 165 GLU A C 1
ATOM 1282 O O . GLU A 1 165 ? 3.146 19.548 -15.390 1.00 58.38 165 GLU A O 1
ATOM 1287 N N . VAL A 1 166 ? 4.932 20.854 -15.730 1.00 51.12 166 VAL A N 1
ATOM 1288 C CA . VAL A 1 166 ? 4.451 21.969 -14.906 1.00 51.12 166 VAL A CA 1
ATOM 1289 C C . VAL A 1 166 ? 3.878 22.980 -15.887 1.00 51.12 166 VAL A C 1
ATOM 1291 O O . VAL A 1 166 ? 4.632 23.768 -16.450 1.00 51.12 166 VAL A O 1
ATOM 1294 N N . THR A 1 167 ? 2.576 22.890 -16.144 1.00 49.22 167 THR A N 1
ATOM 1295 C CA . THR A 1 167 ? 1.819 23.945 -16.834 1.00 49.22 167 THR A CA 1
ATOM 1296 C C . THR A 1 167 ? 1.203 24.893 -15.821 1.00 49.22 167 THR A C 1
ATOM 1298 O O . THR A 1 167 ? 0.745 24.404 -14.760 1.00 49.22 167 THR A O 1
#

pLDDT: mean 82.85, std 12.75, range [49.22, 95.62]